Protein A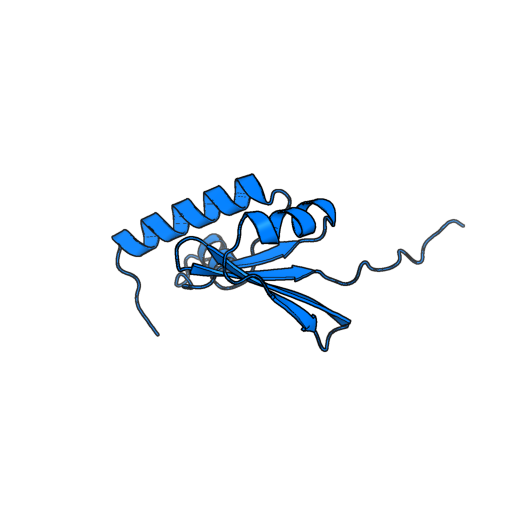F-A0A011SMT9-F1 (afdb_monomer_lite)

Secondary structure (DSSP, 8-state):
--PPPHHHHHHHHHHHHHHHHHTTT-EEEHHHHHHHHH--PPPSSEEEE---HHHHHHHHHH-EEEEEEE-TTS-EEEEEEETTEEEEEEEPPP--------

Foldseek 3Di:
DDQDDPVRVVVVVVVVVVCCVLQPPKDWDDQVVVCVPPNDGHDLATEIEHADPVSVVCDVVQFAPWDKDQDPQRWIWIWGDHPNGIYIYTHDDPPPPPDDDD

Radius of gyration: 15.23 Å; chains: 1; bounding box: 33×32×52 Å

Sequence (102 aa):
MTILGADDEGRLRALLDSLGYDLEPSILIGGWATNARVGGEISHDIDLIITDQSLRQRLPERLTEYSENHLHSGGRKARGNADGVHVDAYFPVARQTLWQDH

Structure (mmCIF, N/CA/C/O backbone):
data_AF-A0A011SMT9-F1
#
_entry.id   AF-A0A011SMT9-F1
#
loop_
_atom_site.group_PDB
_atom_site.id
_atom_site.type_symbol
_atom_site.label_atom_id
_atom_site.label_alt_id
_atom_site.label_comp_id
_atom_site.label_asym_id
_atom_site.label_entity_id
_atom_site.label_seq_id
_atom_site.pdbx_PDB_ins_code
_atom_site.Cartn_x
_atom_site.Cartn_y
_atom_site.Cartn_z
_atom_site.occupancy
_atom_site.B_iso_or_equiv
_atom_site.auth_seq_id
_atom_site.auth_comp_id
_atom_site.auth_asym_id
_atom_site.auth_atom_id
_atom_site.pdbx_PDB_model_num
ATOM 1 N N . MET A 1 1 ? 2.478 -12.137 15.978 1.00 41.00 1 MET A N 1
ATOM 2 C CA . MET A 1 1 ? 1.479 -12.706 15.057 1.00 41.00 1 MET A CA 1
ATOM 3 C C . MET A 1 1 ? 0.132 -12.448 15.698 1.00 41.00 1 MET A C 1
ATOM 5 O O . MET A 1 1 ? -0.132 -13.027 16.745 1.00 41.00 1 MET A O 1
ATOM 9 N N . THR A 1 2 ? -0.618 -11.478 15.184 1.00 45.28 2 THR A N 1
ATOM 10 C CA . THR A 1 2 ? -1.878 -11.031 15.789 1.00 45.28 2 THR A CA 1
ATOM 11 C C . THR A 1 2 ? -3.009 -11.547 14.920 1.00 45.28 2 THR A C 1
ATOM 13 O O . THR A 1 2 ? -3.078 -11.192 13.749 1.00 45.28 2 THR A O 1
ATOM 16 N N . ILE A 1 3 ? -3.851 -12.416 15.477 1.00 54.81 3 ILE A N 1
ATOM 17 C CA . ILE A 1 3 ? -5.078 -12.854 14.813 1.00 54.81 3 ILE A CA 1
ATOM 18 C C . ILE A 1 3 ? -6.081 -11.708 14.926 1.00 54.81 3 ILE A C 1
ATOM 20 O O . ILE A 1 3 ? -6.380 -11.264 16.034 1.00 54.81 3 ILE A O 1
ATOM 24 N N . LEU A 1 4 ? -6.541 -11.207 13.782 1.00 61.41 4 LEU A N 1
ATOM 25 C CA . LEU A 1 4 ? -7.528 -10.134 13.701 1.00 61.41 4 LEU A CA 1
ATOM 26 C C . LEU A 1 4 ? -8.906 -10.672 14.108 1.00 61.41 4 LEU A C 1
ATOM 28 O O . LEU A 1 4 ? -9.276 -11.787 13.736 1.00 61.41 4 LEU A O 1
ATOM 32 N N . GLY A 1 5 ? -9.663 -9.895 14.885 1.00 64.62 5 GLY A N 1
ATOM 33 C CA . GLY A 1 5 ? -11.071 -10.201 15.139 1.00 64.62 5 GLY A CA 1
ATOM 34 C C . GLY A 1 5 ? -11.908 -10.040 13.864 1.00 64.62 5 GLY A C 1
ATOM 35 O O . GLY A 1 5 ? -11.515 -9.323 12.947 1.00 64.62 5 GLY A O 1
ATOM 36 N N . ALA A 1 6 ? -13.086 -10.670 13.806 1.00 63.94 6 ALA A N 1
ATOM 37 C CA . ALA A 1 6 ? -13.977 -10.580 12.639 1.00 63.94 6 ALA A CA 1
ATOM 38 C C . ALA A 1 6 ? -14.381 -9.128 12.290 1.00 63.94 6 ALA A C 1
ATOM 40 O O . ALA A 1 6 ? -14.521 -8.790 11.114 1.00 63.94 6 ALA A O 1
ATOM 41 N N . ASP A 1 7 ? -14.506 -8.260 13.300 1.00 70.31 7 ASP A N 1
ATOM 42 C CA . ASP A 1 7 ? -14.813 -6.835 13.117 1.00 70.31 7 ASP A CA 1
ATOM 43 C C . ASP A 1 7 ? -13.633 -6.058 12.501 1.00 70.31 7 ASP A C 1
ATOM 45 O O . ASP A 1 7 ? -13.833 -5.174 11.662 1.00 70.31 7 ASP A O 1
ATOM 49 N N . ASP A 1 8 ? -12.395 -6.427 12.852 1.00 81.56 8 ASP A N 1
ATOM 50 C CA . ASP A 1 8 ? -11.182 -5.824 12.287 1.00 81.56 8 ASP A CA 1
ATOM 51 C C . ASP A 1 8 ? -10.989 -6.238 10.824 1.00 81.56 8 ASP A C 1
ATOM 53 O O . ASP A 1 8 ? -10.621 -5.412 9.988 1.00 81.56 8 ASP A O 1
ATOM 57 N N . GLU A 1 9 ? -11.301 -7.493 10.481 1.00 85.19 9 GLU A N 1
ATOM 58 C CA . GLU A 1 9 ? -11.258 -7.969 9.096 1.00 85.19 9 GLU A CA 1
ATOM 59 C C . GLU A 1 9 ? -12.232 -7.192 8.198 1.00 85.19 9 GLU A C 1
ATOM 61 O O . GLU A 1 9 ? -11.851 -6.752 7.110 1.00 85.19 9 GLU A O 1
ATOM 66 N N . GLY A 1 10 ? -13.476 -6.987 8.644 1.00 87.69 10 GLY A N 1
ATOM 67 C CA . GLY A 1 10 ? -14.474 -6.234 7.880 1.00 87.69 10 GLY A CA 1
ATOM 68 C C . GLY A 1 10 ? -14.035 -4.793 7.607 1.00 87.69 10 GLY A C 1
ATOM 69 O O . GLY A 1 10 ? -14.137 -4.311 6.476 1.00 87.69 10 GLY A O 1
ATOM 70 N N . ARG A 1 11 ? -13.473 -4.124 8.621 1.00 89.81 11 ARG A N 1
ATOM 71 C CA . ARG A 1 11 ? -12.925 -2.767 8.488 1.00 89.81 11 ARG A CA 1
ATOM 72 C C . ARG A 1 11 ? -11.751 -2.717 7.514 1.00 89.81 11 ARG A C 1
ATOM 74 O O . ARG A 1 11 ? -11.687 -1.816 6.681 1.00 89.81 11 ARG A O 1
ATOM 81 N N . LEU A 1 12 ? -10.842 -3.682 7.601 1.00 91.62 12 LEU A N 1
ATOM 82 C CA . LEU A 1 12 ? -9.685 -3.762 6.720 1.00 91.62 12 LEU A CA 1
ATOM 83 C C . LEU A 1 12 ? -10.077 -4.002 5.256 1.00 91.62 12 LEU A C 1
ATOM 85 O O . LEU A 1 12 ? -9.511 -3.376 4.363 1.00 91.62 12 LEU A O 1
ATOM 89 N N . ARG A 1 13 ? -11.075 -4.856 5.000 1.00 92.12 13 ARG A N 1
ATOM 90 C CA . ARG A 1 13 ? -11.617 -5.074 3.649 1.00 92.12 13 ARG A CA 1
ATOM 91 C C . ARG A 1 13 ? -12.246 -3.803 3.079 1.00 92.12 13 ARG A C 1
ATOM 93 O O . ARG A 1 13 ? -11.960 -3.450 1.942 1.00 92.12 13 ARG A O 1
ATOM 100 N N . ALA A 1 14 ? -13.033 -3.083 3.879 1.00 93.25 14 ALA A N 1
ATOM 101 C CA . ALA A 1 14 ? -13.622 -1.812 3.457 1.00 93.25 14 ALA A CA 1
ATOM 102 C C . ALA A 1 14 ? -12.554 -0.745 3.152 1.00 93.25 14 ALA A C 1
ATOM 104 O O . ALA A 1 14 ? -12.681 0.005 2.182 1.00 93.25 14 ALA A O 1
ATOM 105 N N . LEU A 1 15 ? -11.481 -0.694 3.950 1.00 94.31 15 LEU A N 1
ATOM 106 C CA . LEU A 1 15 ? -10.343 0.179 3.675 1.00 94.31 15 LEU A CA 1
ATOM 107 C C . LEU A 1 15 ? -9.638 -0.213 2.371 1.00 94.31 15 LEU A C 1
ATOM 109 O O . LEU A 1 15 ? -9.342 0.665 1.563 1.00 94.31 15 LEU A O 1
ATOM 113 N N . LEU A 1 16 ? -9.385 -1.506 2.154 1.00 94.06 16 LEU A N 1
ATOM 114 C CA . LEU A 1 16 ? -8.769 -1.998 0.924 1.00 94.06 16 LEU A CA 1
ATOM 115 C C . LEU A 1 16 ? -9.590 -1.601 -0.310 1.00 94.06 16 LEU A C 1
ATOM 117 O O . LEU A 1 16 ? -9.015 -1.099 -1.273 1.00 94.06 16 LEU A O 1
ATOM 121 N N . ASP A 1 17 ? -10.914 -1.756 -0.263 1.00 94.44 17 ASP A N 1
ATOM 122 C CA . ASP A 1 17 ? -11.809 -1.351 -1.353 1.00 94.44 17 ASP A CA 1
ATOM 123 C C . ASP A 1 17 ? -11.760 0.166 -1.597 1.00 94.44 17 ASP A C 1
ATOM 125 O O . ASP A 1 17 ? -11.664 0.614 -2.741 1.00 94.44 17 ASP A O 1
ATOM 129 N N . SER A 1 18 ? -11.763 0.973 -0.529 1.00 94.69 18 SER A N 1
ATOM 130 C CA . SER A 1 18 ? -11.633 2.430 -0.646 1.00 94.69 18 SER A CA 1
ATOM 131 C C . SER A 1 18 ? -10.292 2.844 -1.253 1.00 94.69 18 SER A C 1
ATOM 133 O O . SER A 1 18 ? -10.268 3.707 -2.128 1.00 94.69 18 SER A O 1
ATOM 135 N N . LEU A 1 19 ? -9.184 2.230 -0.827 1.00 94.00 19 LEU A N 1
ATOM 136 C CA . LEU A 1 19 ? -7.867 2.474 -1.416 1.00 94.00 19 LEU A CA 1
ATOM 137 C C . LEU A 1 19 ? -7.821 2.026 -2.877 1.00 94.00 19 LEU A C 1
ATOM 139 O O . LEU A 1 19 ? -7.217 2.716 -3.690 1.00 94.00 19 LEU A O 1
ATOM 143 N N . GLY A 1 20 ? -8.477 0.915 -3.218 1.00 91.88 20 GLY A N 1
ATOM 144 C CA . GLY A 1 20 ? -8.620 0.444 -4.592 1.00 91.88 20 GLY A CA 1
ATOM 145 C C . GLY A 1 20 ? -9.288 1.486 -5.484 1.00 91.88 20 GLY A C 1
ATOM 146 O O . GLY A 1 20 ? -8.738 1.822 -6.524 1.00 91.88 20 GLY A O 1
ATOM 147 N N . TYR A 1 21 ? -10.406 2.067 -5.041 1.00 92.56 21 TYR A N 1
ATOM 148 C CA . TYR A 1 21 ? -11.105 3.133 -5.767 1.00 92.56 21 TYR A CA 1
ATOM 149 C C . TYR A 1 21 ? -10.265 4.415 -5.894 1.00 92.56 21 TYR A C 1
ATOM 151 O O . TYR A 1 21 ? -10.203 5.042 -6.954 1.00 92.56 21 TYR A O 1
ATOM 159 N N . ASP A 1 22 ? -9.588 4.811 -4.816 1.00 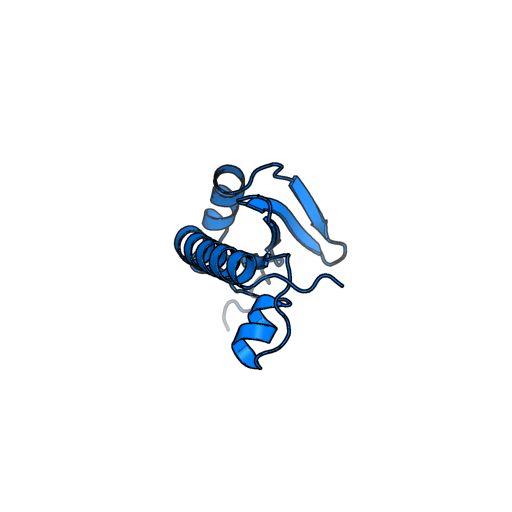91.38 22 ASP A N 1
ATOM 160 C CA . ASP A 1 22 ? -8.785 6.034 -4.800 1.00 91.38 22 ASP A CA 1
ATOM 161 C C . ASP A 1 22 ? -7.469 5.896 -5.570 1.00 91.38 22 ASP A C 1
ATOM 163 O O . ASP A 1 22 ? -6.925 6.888 -6.048 1.00 91.38 22 ASP A O 1
ATOM 167 N N . LEU A 1 23 ? -6.931 4.688 -5.689 1.00 91.12 23 LEU A N 1
ATOM 168 C CA . LEU A 1 23 ? -5.611 4.439 -6.256 1.00 91.12 23 LEU A CA 1
ATOM 169 C C . LEU A 1 23 ? -5.678 3.500 -7.460 1.00 91.12 23 LEU A C 1
ATOM 171 O O . LEU A 1 23 ? -4.703 2.809 -7.726 1.00 91.12 23 LEU A O 1
ATOM 175 N N . GLU A 1 24 ? -6.784 3.438 -8.198 1.00 89.69 24 GLU A N 1
ATOM 176 C CA . GLU A 1 24 ? -6.861 2.660 -9.441 1.00 89.69 24 GLU A CA 1
ATOM 177 C C . GLU A 1 24 ? -6.115 3.375 -10.589 1.00 89.69 24 GLU A C 1
ATOM 179 O O . GLU A 1 24 ? -6.350 4.570 -10.796 1.00 89.69 24 GLU A O 1
ATOM 184 N N . PRO A 1 25 ? -5.238 2.701 -11.371 1.00 91.31 25 PRO A N 1
ATOM 185 C CA . PRO A 1 25 ? -4.880 1.276 -11.329 1.00 91.31 25 PRO A CA 1
ATOM 186 C C . PRO A 1 25 ? -3.612 0.952 -10.503 1.00 91.31 25 PRO A C 1
ATOM 188 O O . PRO A 1 25 ? -2.504 0.865 -11.038 1.00 91.31 25 PRO A O 1
ATOM 191 N N . SER A 1 26 ? -3.758 0.695 -9.202 1.00 93.31 26 SER A N 1
ATOM 192 C CA . SER A 1 26 ? -2.698 0.138 -8.348 1.00 93.31 26 SER A CA 1
ATOM 193 C C . SER A 1 26 ? -2.770 -1.386 -8.300 1.00 93.31 26 SER A C 1
ATOM 195 O O . SER A 1 26 ? -3.811 -1.997 -8.538 1.00 93.31 26 SER A O 1
ATOM 197 N N . ILE A 1 27 ? -1.636 -2.018 -8.008 1.00 94.81 27 ILE A N 1
ATOM 198 C CA . ILE A 1 27 ? -1.524 -3.475 -7.931 1.00 94.81 27 ILE A CA 1
ATOM 199 C C . ILE A 1 27 ? -1.366 -3.869 -6.466 1.00 94.81 27 ILE A C 1
ATOM 201 O O . ILE A 1 27 ? -0.361 -3.539 -5.837 1.00 94.81 27 ILE A O 1
ATOM 205 N N . LEU A 1 28 ? -2.331 -4.619 -5.942 1.00 95.38 28 LEU A N 1
ATOM 206 C CA . LEU A 1 28 ? -2.259 -5.209 -4.608 1.00 95.38 28 LEU A CA 1
ATOM 207 C C . LEU A 1 28 ? -1.193 -6.311 -4.559 1.00 95.38 28 LEU A C 1
ATOM 209 O O . LEU A 1 28 ? -1.189 -7.215 -5.398 1.00 95.38 28 LEU A O 1
ATOM 213 N N . ILE A 1 29 ? -0.310 -6.261 -3.562 1.00 94.44 29 ILE A N 1
ATOM 214 C CA . ILE A 1 29 ? 0.718 -7.280 -3.309 1.00 94.44 29 ILE A CA 1
ATOM 215 C C . ILE A 1 29 ? 0.698 -7.720 -1.830 1.00 94.44 29 ILE A C 1
ATOM 217 O O . ILE A 1 29 ? -0.239 -7.430 -1.086 1.00 94.44 29 ILE A O 1
ATOM 221 N N . GLY A 1 30 ? 1.705 -8.487 -1.405 1.00 91.81 30 GLY A N 1
ATOM 222 C CA . GLY A 1 30 ? 1.886 -8.858 0.001 1.00 91.81 30 GLY A CA 1
ATOM 223 C C . GLY A 1 30 ? 0.835 -9.836 0.539 1.00 91.81 30 GLY A C 1
ATOM 224 O O . GLY A 1 30 ? 0.317 -10.701 -0.182 1.00 91.81 30 GLY A O 1
ATOM 225 N N . GLY A 1 31 ? 0.550 -9.724 1.840 1.00 91.94 31 GLY A N 1
ATOM 226 C CA . GLY A 1 31 ? -0.369 -10.625 2.543 1.00 91.94 31 GLY A CA 1
ATOM 227 C C . GLY A 1 31 ? -1.792 -10.576 1.987 1.00 91.94 31 GLY A C 1
ATOM 228 O O . GLY A 1 31 ? -2.414 -11.618 1.811 1.00 91.94 31 GLY A O 1
ATOM 229 N N . TRP A 1 32 ? -2.271 -9.391 1.601 1.00 94.06 32 TRP A N 1
ATOM 230 C CA . TRP A 1 32 ? -3.604 -9.208 1.021 1.00 94.06 32 TRP A CA 1
ATOM 231 C C . TRP A 1 32 ? -3.774 -9.879 -0.339 1.00 94.06 32 TRP A C 1
ATOM 233 O O . TRP A 1 32 ? -4.756 -10.588 -0.553 1.00 94.06 32 TRP A O 1
ATOM 243 N N . ALA A 1 33 ? -2.799 -9.737 -1.241 1.00 93.75 33 ALA A N 1
ATOM 244 C CA . ALA A 1 33 ? -2.828 -10.450 -2.518 1.00 93.75 33 ALA A CA 1
ATOM 245 C C . ALA A 1 33 ? -2.769 -11.975 -2.323 1.00 93.75 33 ALA A C 1
ATOM 247 O O . ALA A 1 33 ? -3.434 -12.728 -3.036 1.00 93.75 33 ALA A O 1
ATOM 248 N N . THR A 1 34 ? -2.009 -12.438 -1.325 1.00 92.50 34 THR A N 1
ATOM 249 C CA . THR A 1 34 ? -1.930 -13.862 -0.971 1.00 92.50 34 THR A CA 1
ATOM 250 C C . THR A 1 34 ? -3.261 -14.372 -0.414 1.00 92.50 34 THR A C 1
ATOM 252 O O . THR A 1 34 ? -3.756 -15.399 -0.879 1.00 92.50 34 THR A O 1
ATOM 255 N N . ASN A 1 35 ? -3.887 -13.644 0.519 1.00 92.62 35 ASN A N 1
ATOM 256 C CA . ASN A 1 35 ? -5.224 -13.952 1.033 1.00 92.62 35 ASN A CA 1
ATOM 257 C C . ASN A 1 35 ? -6.246 -14.034 -0.109 1.00 92.62 35 ASN A C 1
ATOM 259 O O . ASN A 1 35 ? -6.929 -15.048 -0.235 1.00 92.62 35 ASN A O 1
ATOM 263 N N . ALA A 1 36 ? -6.281 -13.037 -0.997 1.00 91.12 36 ALA A N 1
ATOM 264 C CA . ALA A 1 36 ? -7.193 -13.016 -2.138 1.00 91.12 36 ALA A CA 1
ATOM 265 C C . ALA A 1 36 ? -6.983 -14.201 -3.099 1.00 91.12 36 ALA A C 1
ATOM 267 O O . ALA A 1 36 ? -7.934 -14.678 -3.717 1.00 91.12 36 ALA A O 1
ATOM 268 N N . ARG A 1 37 ? -5.743 -14.693 -3.235 1.00 93.00 37 ARG A N 1
ATOM 269 C CA . ARG A 1 37 ? -5.409 -15.771 -4.173 1.00 93.00 37 ARG A CA 1
ATOM 270 C C . ARG A 1 37 ? -5.629 -17.174 -3.613 1.00 93.00 37 ARG A C 1
ATOM 272 O O . ARG A 1 37 ? -6.070 -18.040 -4.366 1.00 93.00 37 ARG A O 1
ATOM 279 N N . VAL A 1 38 ? -5.255 -17.421 -2.356 1.00 93.19 38 VAL A N 1
ATOM 280 C CA . VAL A 1 38 ? -5.222 -18.777 -1.767 1.00 93.19 38 VAL A CA 1
ATOM 281 C C . VAL A 1 38 ? -5.916 -18.899 -0.406 1.00 93.19 38 VAL A C 1
ATOM 283 O O . VAL A 1 38 ? -5.902 -19.982 0.168 1.00 93.19 38 VAL A O 1
ATOM 286 N N . GLY A 1 39 ? -6.526 -17.832 0.121 1.00 86.31 39 GLY A N 1
ATOM 287 C CA . GLY A 1 39 ? -7.230 -17.858 1.410 1.00 86.31 39 GLY A CA 1
ATOM 288 C C . GLY A 1 39 ? -6.316 -17.927 2.641 1.00 86.31 39 GLY A C 1
ATOM 289 O O . GLY A 1 39 ? -6.714 -18.486 3.657 1.00 86.31 39 GLY A O 1
ATOM 290 N N . GLY A 1 40 ? -5.085 -17.407 2.547 1.00 81.06 40 GLY A N 1
ATOM 291 C CA . GLY A 1 40 ? -4.141 -17.321 3.674 1.00 81.06 40 GLY A CA 1
ATOM 292 C C . GLY A 1 40 ? -4.530 -16.279 4.731 1.00 81.06 40 GLY A C 1
ATOM 293 O O . GLY A 1 40 ? -5.560 -15.627 4.618 1.00 81.06 40 GLY A O 1
ATOM 294 N N . GLU A 1 41 ? -3.706 -16.084 5.757 1.00 83.06 41 GLU A N 1
ATOM 295 C CA . GLU A 1 41 ? -3.967 -15.065 6.786 1.00 83.06 41 GLU A CA 1
ATOM 296 C C . GLU A 1 41 ? -3.949 -13.637 6.218 1.00 83.06 41 GLU A C 1
ATOM 298 O O . GLU A 1 41 ? -3.189 -13.319 5.298 1.00 83.06 41 GLU A O 1
ATOM 303 N N . ILE A 1 42 ? -4.786 -12.767 6.786 1.00 81.50 42 ILE A N 1
ATOM 304 C CA . ILE A 1 42 ? -4.818 -11.345 6.445 1.00 81.50 42 ILE A CA 1
ATOM 305 C C . ILE A 1 42 ? -3.707 -10.617 7.199 1.00 81.50 42 ILE A C 1
ATOM 307 O O . ILE A 1 42 ? -3.594 -10.714 8.420 1.00 81.50 42 ILE A O 1
ATOM 311 N N . SER A 1 43 ? -2.897 -9.871 6.450 1.00 84.44 43 SER A N 1
ATOM 312 C CA . SER A 1 43 ? -1.907 -8.956 7.014 1.00 84.44 43 SER A CA 1
ATOM 313 C C . SER A 1 43 ? -2.590 -7.704 7.553 1.00 84.44 43 SER A C 1
ATOM 315 O O . SER A 1 43 ? -3.536 -7.200 6.948 1.00 84.44 43 SER A O 1
ATOM 317 N N . HIS A 1 44 ? -2.072 -7.168 8.658 1.00 86.06 44 HIS A N 1
ATOM 318 C CA . HIS A 1 44 ? -2.509 -5.866 9.150 1.00 86.06 44 HIS A CA 1
ATOM 319 C C . HIS A 1 44 ? -2.069 -4.729 8.219 1.00 86.06 44 HIS A C 1
ATOM 321 O O . HIS A 1 44 ? -2.763 -3.729 8.135 1.00 86.06 44 HIS A O 1
ATOM 327 N N . ASP A 1 45 ? -0.968 -4.904 7.486 1.00 92.12 45 ASP A N 1
ATOM 328 C CA . ASP A 1 45 ? -0.432 -3.904 6.558 1.00 92.12 45 ASP A CA 1
ATOM 329 C C . ASP A 1 45 ? -0.959 -4.139 5.131 1.00 92.12 45 ASP A C 1
ATOM 331 O O . ASP A 1 45 ? -1.141 -5.292 4.718 1.00 92.12 45 ASP A O 1
ATOM 335 N N . ILE A 1 46 ? -1.160 -3.059 4.369 1.00 95.12 46 ILE A N 1
ATOM 336 C CA . ILE A 1 46 ? -1.559 -3.072 2.953 1.00 95.12 46 ILE A CA 1
ATOM 337 C C . ILE A 1 46 ? -0.365 -2.672 2.084 1.00 95.12 46 ILE A C 1
ATOM 339 O O . ILE A 1 46 ? 0.161 -1.567 2.205 1.00 95.12 46 ILE A O 1
ATOM 343 N N . ASP A 1 47 ? 0.023 -3.547 1.158 1.00 95.44 47 ASP A N 1
ATOM 344 C CA . ASP A 1 47 ? 1.118 -3.299 0.222 1.00 95.44 47 ASP A CA 1
ATOM 345 C C . ASP A 1 47 ? 0.592 -3.096 -1.209 1.00 95.44 47 ASP A C 1
ATOM 347 O O . ASP A 1 47 ? -0.120 -3.945 -1.752 1.00 95.44 47 ASP A O 1
ATOM 351 N N . LEU A 1 48 ? 0.995 -1.998 -1.852 1.00 96.31 48 LEU A N 1
ATOM 352 C CA . LEU A 1 48 ? 0.577 -1.621 -3.206 1.00 96.31 48 LEU A CA 1
ATOM 353 C C . LEU A 1 48 ? 1.785 -1.347 -4.104 1.00 96.31 48 LEU A C 1
ATOM 355 O O . LEU A 1 48 ? 2.745 -0.707 -3.690 1.00 96.31 48 LEU A O 1
ATOM 359 N N . ILE A 1 49 ? 1.726 -1.741 -5.372 1.00 95.00 49 ILE A N 1
ATOM 360 C CA . ILE A 1 49 ? 2.603 -1.209 -6.421 1.00 95.00 49 ILE A CA 1
ATOM 361 C C . ILE A 1 49 ? 1.831 -0.139 -7.189 1.00 95.00 49 ILE A C 1
ATOM 363 O O . ILE A 1 49 ? 0.730 -0.388 -7.678 1.00 95.00 49 ILE A O 1
ATOM 367 N N . ILE A 1 50 ? 2.434 1.041 -7.331 1.00 93.56 50 ILE A N 1
ATOM 368 C CA . ILE A 1 50 ? 1.882 2.158 -8.099 1.00 93.56 50 ILE A CA 1
ATOM 369 C C . ILE A 1 50 ? 2.855 2.503 -9.221 1.00 93.56 50 ILE A C 1
ATOM 371 O O . ILE A 1 50 ? 3.976 2.954 -8.979 1.00 93.56 50 ILE A O 1
ATOM 375 N N . THR A 1 51 ? 2.423 2.282 -10.460 1.00 89.81 51 THR A N 1
ATOM 376 C CA . THR A 1 51 ? 3.203 2.598 -11.666 1.00 89.81 51 THR A CA 1
ATOM 377 C C . THR A 1 51 ? 2.852 3.959 -12.262 1.00 89.81 51 THR A C 1
ATOM 379 O O . THR A 1 51 ? 3.677 4.542 -12.959 1.00 89.81 51 THR A O 1
ATOM 382 N N . ASP A 1 52 ? 1.648 4.472 -11.994 1.00 88.94 52 ASP A N 1
ATOM 383 C CA . ASP A 1 52 ? 1.188 5.772 -12.484 1.00 88.94 52 ASP A CA 1
ATOM 384 C C . ASP A 1 52 ? 1.658 6.910 -11.560 1.00 88.94 52 ASP A C 1
ATOM 386 O O . ASP A 1 52 ? 1.387 6.929 -10.355 1.00 88.94 52 ASP A O 1
ATOM 390 N N . GLN A 1 53 ? 2.370 7.884 -12.131 1.00 84.56 53 GLN A N 1
ATOM 391 C CA . GLN A 1 53 ? 2.890 9.031 -11.391 1.00 84.56 53 GLN A CA 1
ATOM 392 C C . GLN A 1 53 ? 1.784 9.944 -10.832 1.00 84.56 53 GLN A C 1
ATOM 394 O O . GLN A 1 53 ? 1.989 10.550 -9.780 1.00 84.56 53 GLN A O 1
ATOM 399 N N . SER A 1 54 ? 0.627 10.034 -11.490 1.00 88.25 54 SER A N 1
ATOM 400 C CA . SER A 1 54 ? -0.510 10.836 -11.023 1.00 88.25 54 SER A CA 1
ATOM 401 C C . SER A 1 54 ? -1.121 10.262 -9.742 1.00 88.25 54 SER A C 1
ATOM 403 O O . SER A 1 54 ? -1.416 11.007 -8.811 1.00 88.25 54 SER A O 1
ATOM 405 N N . LEU A 1 55 ? -1.200 8.934 -9.619 1.00 89.50 55 LEU A N 1
ATOM 406 C CA . LEU A 1 55 ? -1.676 8.273 -8.399 1.00 89.50 55 LEU A CA 1
ATOM 407 C C . LEU A 1 55 ? -0.730 8.474 -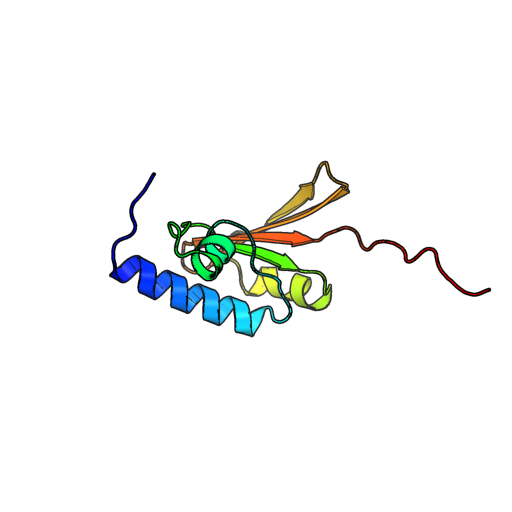7.225 1.00 89.50 55 LEU A C 1
ATOM 409 O O . LEU A 1 55 ? -1.165 8.679 -6.094 1.00 89.50 55 LEU A O 1
ATOM 413 N N . ARG A 1 56 ? 0.579 8.479 -7.488 1.00 89.31 56 ARG A N 1
ATOM 414 C CA . ARG A 1 56 ? 1.569 8.777 -6.455 1.00 89.31 56 ARG A CA 1
ATOM 415 C C . ARG A 1 56 ? 1.357 10.162 -5.836 1.00 89.31 56 ARG A C 1
ATOM 417 O O . ARG A 1 56 ? 1.587 10.320 -4.642 1.00 89.31 56 ARG A O 1
ATOM 424 N N . GLN A 1 57 ? 0.899 11.143 -6.615 1.00 89.19 57 GLN A N 1
ATOM 425 C CA . GLN A 1 57 ? 0.595 12.484 -6.104 1.00 89.19 57 GLN A CA 1
ATOM 426 C C . GLN A 1 57 ? -0.645 12.523 -5.199 1.00 89.19 57 GLN A C 1
ATOM 428 O O . GLN A 1 57 ? -0.763 13.453 -4.411 1.00 89.19 57 GLN A O 1
ATOM 433 N N . ARG A 1 58 ? -1.523 11.512 -5.260 1.00 91.50 58 ARG A N 1
ATOM 434 C CA . ARG A 1 58 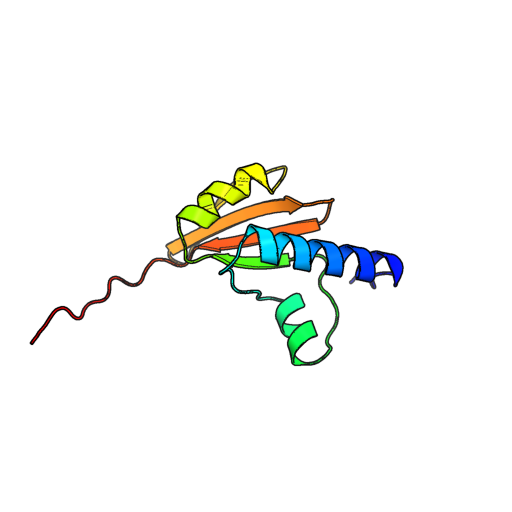? -2.719 11.392 -4.405 1.00 91.50 58 ARG A CA 1
ATOM 435 C C . ARG A 1 58 ? -2.422 10.765 -3.040 1.00 91.50 58 ARG A C 1
ATOM 437 O O . ARG A 1 58 ? -3.191 10.940 -2.100 1.00 91.50 58 ARG A O 1
ATOM 444 N N . LEU A 1 59 ? -1.306 10.046 -2.896 1.00 92.25 59 LEU A N 1
ATOM 445 C CA . LEU A 1 59 ? -0.964 9.375 -1.637 1.00 92.25 59 LEU A CA 1
ATOM 446 C C . LEU A 1 59 ? -0.817 10.317 -0.429 1.00 92.25 59 LEU A C 1
ATOM 448 O O . LEU A 1 59 ? -1.321 9.949 0.629 1.00 92.25 59 LEU A O 1
ATOM 452 N N . PRO A 1 60 ? -0.198 11.511 -0.534 1.00 93.88 60 PRO A N 1
ATOM 453 C CA . PRO A 1 60 ? -0.128 12.445 0.591 1.00 93.88 60 PRO A CA 1
ATOM 454 C C . PRO A 1 60 ? -1.496 12.960 1.056 1.00 93.88 60 PRO A C 1
ATOM 456 O O . PRO A 1 60 ? -1.626 13.389 2.196 1.00 93.88 60 PRO A O 1
ATOM 459 N N . GLU A 1 61 ? -2.507 12.944 0.182 1.00 92.81 61 GLU A N 1
ATOM 460 C CA . GLU A 1 61 ? -3.881 13.335 0.522 1.00 92.81 61 GLU A CA 1
ATOM 461 C C . GLU A 1 61 ? -4.634 12.185 1.194 1.00 92.81 61 GLU A C 1
ATOM 463 O O . GLU A 1 61 ? -5.488 12.410 2.052 1.00 92.81 61 GLU A O 1
ATOM 468 N N . ARG A 1 62 ? -4.315 10.942 0.809 1.00 92.56 62 ARG A N 1
ATOM 469 C CA . ARG A 1 62 ? -4.994 9.745 1.312 1.00 92.56 62 ARG A CA 1
ATOM 470 C C . ARG A 1 62 ? -4.392 9.196 2.603 1.00 92.56 62 ARG A C 1
ATOM 472 O O . ARG A 1 62 ? -5.124 8.579 3.378 1.00 92.56 62 ARG A O 1
ATOM 479 N N . LEU A 1 63 ? -3.090 9.386 2.811 1.00 95.00 63 LEU A N 1
ATOM 480 C CA . LEU A 1 63 ? -2.331 8.805 3.914 1.00 95.00 63 LEU A CA 1
ATOM 481 C C . LEU A 1 63 ? -1.919 9.866 4.936 1.00 95.00 63 LEU A C 1
ATOM 483 O O . LEU A 1 63 ? -1.350 10.902 4.596 1.00 95.00 63 LEU A O 1
ATOM 487 N N . THR A 1 64 ? -2.122 9.563 6.213 1.00 95.19 64 THR A N 1
ATOM 488 C CA . THR A 1 64 ? -1.508 10.302 7.316 1.00 95.19 64 THR A CA 1
ATOM 489 C C . THR A 1 64 ? -0.079 9.813 7.546 1.00 95.19 64 THR A C 1
ATOM 491 O O . THR A 1 64 ? 0.294 8.720 7.123 1.00 95.19 64 THR A O 1
ATOM 494 N N . GLU A 1 65 ? 0.754 10.641 8.186 1.00 94.69 65 GLU A N 1
ATOM 495 C CA . GLU A 1 65 ? 2.162 10.303 8.478 1.00 94.69 65 GLU A CA 1
ATOM 496 C C . GLU A 1 65 ? 2.967 9.903 7.226 1.00 94.69 65 GLU A C 1
ATOM 498 O O . GLU A 1 65 ? 3.883 9.079 7.273 1.00 94.69 65 GLU A O 1
ATOM 503 N N . TYR A 1 66 ? 2.610 10.508 6.091 1.00 95.88 66 TYR A N 1
ATOM 504 C CA . TYR A 1 66 ? 3.218 10.226 4.803 1.00 95.88 66 TYR A CA 1
ATOM 505 C C . TYR A 1 66 ? 4.727 10.481 4.817 1.00 95.88 66 TYR A C 1
ATOM 507 O O . TYR A 1 66 ? 5.201 11.567 5.158 1.00 95.88 66 TYR A O 1
ATOM 515 N N . SER A 1 67 ? 5.485 9.488 4.373 1.00 94.62 67 SER A N 1
ATOM 516 C CA . SER A 1 67 ? 6.925 9.576 4.177 1.00 94.62 67 SER A CA 1
ATOM 517 C C . SER A 1 67 ? 7.336 8.820 2.922 1.00 94.62 67 SER A C 1
ATOM 519 O O . SER A 1 67 ? 6.707 7.838 2.534 1.00 94.62 67 SER A O 1
ATOM 521 N N . GLU A 1 68 ? 8.417 9.264 2.286 1.00 93.62 68 GLU A N 1
ATOM 522 C CA . GLU A 1 68 ? 9.010 8.563 1.152 1.00 93.62 68 GLU A CA 1
ATOM 523 C C . GLU A 1 68 ? 10.503 8.351 1.356 1.00 93.62 68 GLU A C 1
ATOM 525 O O . GLU A 1 68 ? 11.220 9.238 1.824 1.00 93.62 68 GLU A O 1
ATOM 530 N N . ASN A 1 69 ? 10.995 7.201 0.911 1.00 91.44 69 ASN A N 1
ATOM 531 C CA . ASN A 1 69 ? 12.413 6.891 0.882 1.00 91.44 69 ASN A CA 1
ATOM 532 C C . ASN A 1 69 ? 12.828 6.179 -0.414 1.00 91.44 69 ASN A C 1
ATOM 534 O O . ASN A 1 69 ? 12.027 5.588 -1.144 1.00 91.44 69 ASN A O 1
ATOM 538 N N . HIS A 1 70 ? 14.124 6.261 -0.709 1.00 87.25 70 HIS A N 1
ATOM 539 C CA . HIS A 1 70 ? 14.738 5.489 -1.783 1.00 87.25 70 HIS A CA 1
ATOM 540 C C . HIS A 1 70 ? 14.970 4.056 -1.307 1.00 87.25 70 HIS A C 1
ATOM 542 O O . HIS A 1 70 ? 15.452 3.827 -0.196 1.00 87.25 70 HIS A O 1
ATOM 548 N N . LEU A 1 71 ? 14.638 3.091 -2.158 1.00 82.12 71 LEU A N 1
ATOM 549 C CA . LEU A 1 71 ? 14.947 1.690 -1.929 1.00 82.12 71 LEU A CA 1
ATOM 550 C C . LEU A 1 71 ? 16.340 1.375 -2.470 1.00 82.12 71 LEU A C 1
ATOM 552 O O . LEU A 1 71 ? 16.760 1.894 -3.502 1.00 82.12 71 LEU 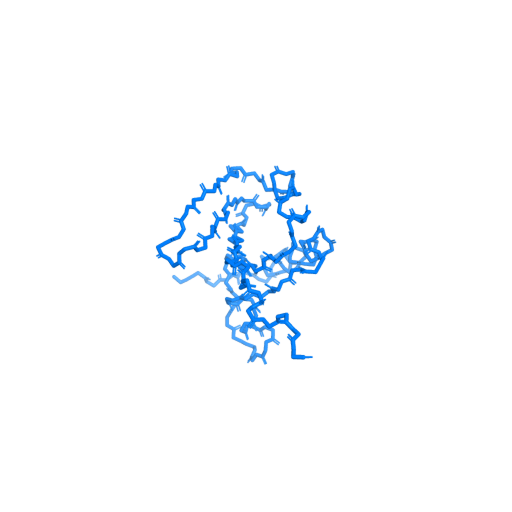A O 1
ATOM 556 N N . HIS A 1 72 ? 17.019 0.431 -1.822 1.00 74.88 72 HIS A N 1
ATOM 557 C CA . HIS A 1 72 ? 18.303 -0.097 -2.295 1.00 74.88 72 HIS A CA 1
ATOM 558 C C . HIS A 1 72 ? 18.203 -0.743 -3.691 1.00 74.88 72 HIS A C 1
ATOM 560 O O . HIS A 1 72 ? 19.195 -0.830 -4.404 1.00 74.88 72 HIS A O 1
ATOM 566 N N . SER A 1 73 ? 17.001 -1.155 -4.108 1.00 71.31 73 SER A N 1
ATOM 567 C CA . SER A 1 73 ? 16.698 -1.693 -5.440 1.00 71.31 73 SER A CA 1
ATOM 568 C C . SER A 1 73 ? 16.585 -0.628 -6.543 1.00 71.31 73 SER A C 1
ATOM 570 O O . SER A 1 73 ? 16.216 -0.954 -7.668 1.00 71.31 73 SER A O 1
ATOM 572 N N . GLY A 1 74 ? 16.848 0.647 -6.235 1.00 74.12 74 GLY A N 1
ATOM 573 C CA . GLY A 1 74 ? 16.718 1.775 -7.162 1.00 74.12 74 GLY A CA 1
ATOM 574 C C . GLY A 1 74 ? 15.297 2.336 -7.278 1.00 74.12 74 GLY A C 1
ATOM 575 O O . GLY A 1 74 ? 15.124 3.436 -7.794 1.00 74.12 74 GLY A O 1
ATOM 576 N N . GLY A 1 75 ? 14.285 1.620 -6.776 1.00 84.56 75 GLY A N 1
ATOM 577 C CA . GLY A 1 75 ? 12.908 2.111 -6.685 1.00 84.56 75 GLY A CA 1
ATOM 578 C C . GLY A 1 75 ? 12.702 3.111 -5.545 1.00 84.56 75 GLY A C 1
ATOM 579 O O . GLY A 1 75 ? 13.616 3.435 -4.784 1.00 84.56 75 GLY A O 1
ATOM 580 N N . ARG A 1 76 ? 11.466 3.579 -5.389 1.00 91.44 76 ARG A N 1
ATOM 581 C CA . ARG A 1 76 ? 11.047 4.390 -4.238 1.00 91.44 76 ARG A CA 1
ATOM 582 C C . ARG A 1 76 ? 9.939 3.675 -3.483 1.00 91.44 76 ARG A C 1
ATOM 584 O O . ARG A 1 76 ? 9.181 2.912 -4.076 1.00 91.44 76 ARG A O 1
ATOM 591 N N . LYS A 1 77 ? 9.843 3.939 -2.188 1.00 94.25 77 LYS A N 1
ATOM 592 C CA . LYS A 1 77 ? 8.733 3.496 -1.353 1.00 94.25 77 LYS A CA 1
ATOM 593 C C . LYS A 1 77 ? 8.135 4.705 -0.654 1.00 94.25 77 LYS A C 1
ATOM 595 O O . LYS A 1 77 ? 8.872 5.551 -0.152 1.00 94.25 77 LYS A O 1
ATOM 600 N N . ALA A 1 78 ? 6.816 4.791 -0.666 1.00 95.25 78 ALA A N 1
ATOM 601 C CA . ALA A 1 78 ? 6.060 5.615 0.255 1.00 95.25 78 ALA A CA 1
ATOM 602 C C . ALA A 1 78 ? 5.513 4.737 1.377 1.00 95.25 78 ALA A C 1
ATOM 604 O O . ALA A 1 78 ? 5.177 3.571 1.162 1.00 95.25 78 ALA A O 1
ATOM 605 N N . ARG A 1 79 ? 5.404 5.323 2.561 1.00 95.88 79 ARG A N 1
ATOM 606 C CA . ARG A 1 79 ? 4.720 4.750 3.711 1.00 95.88 79 ARG A CA 1
ATOM 607 C C . ARG A 1 79 ? 3.812 5.803 4.322 1.00 95.88 79 ARG A C 1
ATOM 609 O O . ARG A 1 79 ? 4.191 6.970 4.398 1.00 95.88 79 ARG A O 1
ATOM 616 N N . GLY A 1 80 ? 2.662 5.370 4.808 1.00 96.06 80 GLY A N 1
ATOM 617 C CA . GLY A 1 80 ? 1.805 6.168 5.670 1.00 96.06 80 GLY A CA 1
ATOM 618 C C . GLY A 1 80 ? 0.752 5.301 6.341 1.00 96.06 80 GLY A C 1
ATOM 619 O O . GLY A 1 80 ? 0.820 4.072 6.295 1.00 96.06 80 GLY A O 1
ATOM 620 N N . ASN A 1 81 ? -0.221 5.960 6.949 1.00 96.06 81 ASN A N 1
ATOM 621 C CA . ASN A 1 81 ? -1.325 5.343 7.659 1.00 96.06 81 ASN A CA 1
ATOM 622 C C . ASN A 1 81 ? -2.658 5.732 7.013 1.00 96.06 81 ASN A C 1
ATOM 624 O O . ASN A 1 81 ? -2.875 6.890 6.663 1.00 96.06 81 ASN A O 1
ATOM 628 N N . ALA A 1 82 ? -3.571 4.777 6.877 1.00 94.19 82 ALA A N 1
ATOM 629 C CA . ALA A 1 82 ? -4.959 5.025 6.501 1.00 94.19 82 ALA A CA 1
ATOM 630 C C . ALA A 1 82 ? -5.860 4.343 7.530 1.00 94.19 82 ALA A C 1
ATOM 632 O O . ALA A 1 82 ? -5.757 3.143 7.739 1.00 94.19 82 ALA A O 1
ATOM 633 N N . ASP A 1 83 ? -6.687 5.107 8.243 1.00 91.69 83 ASP A N 1
ATOM 634 C CA . ASP A 1 83 ? -7.565 4.590 9.302 1.00 91.69 83 ASP A CA 1
ATOM 635 C C . ASP A 1 83 ? -6.849 3.712 10.356 1.00 91.69 83 ASP A C 1
ATOM 637 O O . ASP A 1 83 ? -7.429 2.772 10.894 1.00 91.69 83 ASP A O 1
ATOM 641 N N . GLY A 1 84 ? -5.590 4.034 10.681 1.00 90.19 84 GLY A N 1
ATOM 642 C CA . GLY A 1 84 ? -4.764 3.285 11.643 1.00 90.19 84 GLY A CA 1
ATOM 643 C C . GLY A 1 84 ? -4.086 2.031 11.077 1.00 90.19 84 GLY A C 1
ATOM 644 O O . GLY A 1 84 ? -3.475 1.279 11.833 1.00 90.19 84 GLY A O 1
ATOM 645 N N . VAL A 1 85 ? -4.186 1.814 9.766 1.00 92.44 85 VAL A N 1
ATOM 646 C CA . VAL A 1 85 ? -3.589 0.697 9.032 1.00 92.44 85 VAL A CA 1
ATOM 647 C C . VAL A 1 85 ? -2.387 1.192 8.245 1.00 92.44 85 VAL A C 1
ATOM 649 O O . VAL A 1 85 ? -2.471 2.198 7.537 1.00 92.44 85 VAL A O 1
ATOM 652 N N . HIS A 1 86 ? -1.274 0.472 8.348 1.00 95.31 86 HIS A N 1
ATOM 653 C CA . HIS A 1 86 ? -0.065 0.817 7.617 1.00 95.31 86 HIS A CA 1
ATOM 654 C C . HIS A 1 86 ? -0.253 0.517 6.128 1.00 95.31 86 HIS A C 1
ATOM 656 O O . HIS A 1 86 ? -0.649 -0.586 5.746 1.00 95.31 86 HIS A O 1
ATOM 662 N N . VAL A 1 87 ? 0.078 1.496 5.290 1.00 96.31 87 VAL A N 1
ATOM 663 C CA . VAL A 1 87 ? 0.062 1.370 3.833 1.00 96.31 87 VAL A CA 1
ATOM 664 C C . VAL A 1 87 ? 1.471 1.592 3.304 1.00 96.31 87 VAL A C 1
ATOM 666 O O . VAL A 1 87 ? 2.071 2.650 3.511 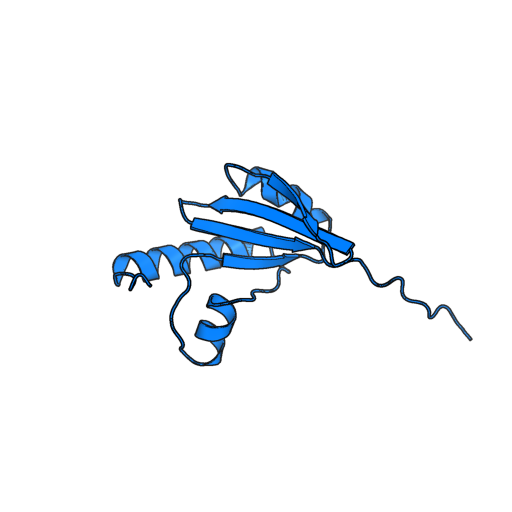1.00 96.31 87 VAL A O 1
ATOM 669 N N . ASP A 1 88 ? 1.982 0.595 2.593 1.00 95.81 88 ASP A N 1
ATOM 670 C CA . ASP A 1 88 ? 3.283 0.604 1.942 1.00 95.81 88 ASP A CA 1
ATOM 671 C C . ASP A 1 88 ? 3.087 0.628 0.416 1.00 95.81 88 ASP A C 1
ATOM 673 O O . ASP A 1 88 ? 2.601 -0.329 -0.183 1.00 95.81 88 ASP A O 1
ATOM 677 N N . ALA A 1 89 ? 3.473 1.729 -0.234 1.00 95.94 89 ALA A N 1
ATOM 678 C CA . ALA A 1 89 ? 3.348 1.897 -1.681 1.00 95.94 89 ALA A CA 1
ATOM 679 C C . ALA A 1 89 ? 4.723 1.887 -2.359 1.00 95.94 89 ALA A C 1
ATOM 681 O O . ALA A 1 89 ? 5.604 2.686 -2.042 1.00 95.94 89 ALA A O 1
ATOM 682 N N . TYR A 1 90 ? 4.914 0.987 -3.316 1.00 94.44 90 TYR A N 1
ATOM 683 C CA . TYR A 1 90 ? 6.160 0.794 -4.044 1.00 94.44 90 TYR A CA 1
ATOM 684 C C . TYR A 1 90 ? 6.060 1.415 -5.436 1.00 94.44 90 TYR A C 1
ATOM 686 O O . TYR A 1 90 ? 5.144 1.122 -6.206 1.00 94.44 90 TYR A O 1
ATOM 694 N N . PHE A 1 91 ? 7.053 2.230 -5.778 1.00 92.75 91 PHE A N 1
ATOM 695 C CA . PHE A 1 91 ? 7.201 2.857 -7.085 1.00 92.75 91 PHE A CA 1
ATOM 696 C C . PHE A 1 91 ? 8.396 2.213 -7.797 1.00 92.75 91 PHE A C 1
ATOM 698 O O . PHE A 1 91 ? 9.553 2.559 -7.506 1.00 92.75 91 PHE A O 1
ATOM 705 N N . PRO A 1 92 ? 8.159 1.232 -8.682 1.00 87.19 92 PRO A N 1
ATOM 706 C CA . PRO A 1 92 ? 9.227 0.618 -9.449 1.00 87.19 92 PRO A CA 1
ATOM 707 C C . PRO A 1 92 ? 9.877 1.658 -10.364 1.00 87.19 92 PRO A C 1
ATOM 709 O O . PRO A 1 92 ? 9.223 2.575 -10.862 1.00 87.19 92 PRO A O 1
ATOM 712 N N . VAL A 1 93 ? 11.180 1.507 -10.607 1.00 78.31 93 VAL A N 1
ATOM 713 C CA . VAL A 1 93 ? 11.859 2.299 -11.637 1.00 78.31 93 VAL A CA 1
ATOM 714 C C . VAL A 1 93 ? 11.212 1.953 -12.970 1.00 78.31 93 VAL A C 1
ATOM 716 O O . VAL A 1 93 ? 11.152 0.775 -13.333 1.00 78.31 93 VAL A O 1
ATOM 719 N N . ALA A 1 94 ? 10.724 2.961 -13.696 1.00 65.44 94 ALA A N 1
ATOM 720 C CA . ALA A 1 94 ? 10.275 2.759 -15.063 1.00 65.44 94 ALA A CA 1
ATOM 721 C C . ALA A 1 94 ? 11.430 2.116 -15.840 1.00 65.44 94 ALA A C 1
ATOM 723 O O . ALA A 1 94 ? 12.509 2.702 -15.956 1.00 65.44 94 ALA A O 1
ATOM 724 N N . ARG A 1 95 ? 11.233 0.893 -16.348 1.00 55.22 95 ARG A N 1
ATOM 725 C CA . ARG A 1 95 ? 12.159 0.356 -17.343 1.00 55.22 95 ARG A CA 1
ATOM 726 C C . ARG A 1 95 ? 12.096 1.318 -18.519 1.00 55.22 95 ARG A C 1
ATOM 728 O O . ARG A 1 95 ? 11.046 1.456 -19.137 1.00 55.22 95 ARG A O 1
ATOM 735 N N . GLN A 1 96 ? 13.202 1.996 -18.799 1.00 46.31 96 GLN A N 1
ATOM 736 C CA . GLN A 1 96 ? 13.386 2.665 -20.073 1.00 46.31 96 GLN A CA 1
ATOM 737 C C . GLN A 1 96 ? 13.218 1.572 -21.131 1.00 46.31 96 GLN A C 1
ATOM 739 O O . GLN A 1 96 ? 14.006 0.626 -21.171 1.00 46.31 96 GLN A O 1
ATOM 744 N N . THR A 1 97 ? 12.125 1.617 -21.890 1.00 45.72 97 THR A N 1
ATOM 745 C CA . THR A 1 97 ? 11.886 0.701 -23.002 1.00 45.72 97 THR A CA 1
ATOM 746 C C . THR A 1 97 ? 13.013 0.916 -24.008 1.00 45.72 97 THR A C 1
ATOM 748 O O . THR A 1 97 ? 12.963 1.824 -24.828 1.00 45.72 97 THR A O 1
ATOM 751 N N . LEU A 1 98 ? 14.076 0.119 -23.904 1.00 44.88 98 LEU A N 1
ATOM 752 C CA . LEU A 1 98 ? 15.163 0.045 -24.876 1.00 44.88 98 LEU A CA 1
ATOM 753 C C . LEU A 1 98 ? 14.694 -0.764 -26.087 1.00 44.88 98 LEU A C 1
ATOM 755 O O . LEU A 1 98 ? 15.266 -1.801 -26.366 1.00 44.88 98 LEU A O 1
ATOM 759 N N . TRP A 1 99 ? 13.635 -0.320 -26.762 1.00 48.56 99 TRP A N 1
ATOM 760 C CA . TRP A 1 99 ? 13.268 -0.762 -28.109 1.00 48.56 99 TRP A CA 1
ATOM 761 C C . TRP A 1 99 ? 12.496 0.380 -28.773 1.00 48.56 99 TRP A C 1
ATOM 763 O O . TRP A 1 99 ? 11.272 0.429 -28.711 1.00 48.56 99 TRP A O 1
ATOM 773 N N . GLN A 1 100 ? 13.237 1.331 -29.341 1.00 46.34 100 GLN A N 1
ATOM 774 C CA . GLN A 1 100 ? 12.744 2.168 -30.431 1.00 46.34 100 GLN A CA 1
ATOM 775 C C . GLN A 1 100 ? 13.396 1.620 -31.703 1.00 46.34 100 GLN A C 1
ATOM 777 O O . GLN A 1 100 ? 14.610 1.711 -31.861 1.00 46.34 100 GLN A O 1
ATOM 782 N N . ASP A 1 101 ? 12.548 0.978 -32.500 1.00 52.75 101 ASP A N 1
ATOM 783 C CA . ASP A 1 101 ? 12.526 0.908 -33.961 1.00 52.75 101 ASP A CA 1
ATOM 784 C C . ASP A 1 101 ? 13.760 0.373 -34.716 1.00 52.75 101 ASP A C 1
ATOM 786 O O . ASP A 1 101 ? 14.803 1.017 -34.832 1.00 52.75 101 ASP A O 1
ATOM 790 N N . HIS A 1 102 ? 13.565 -0.818 -35.299 1.00 51.22 102 HIS A N 1
ATOM 791 C CA . HIS A 1 102 ? 14.234 -1.278 -36.519 1.00 51.22 102 HIS A CA 1
ATOM 792 C C . HIS A 1 102 ? 13.543 -0.697 -37.754 1.00 51.22 102 HIS A C 1
ATOM 794 O O . HIS A 1 102 ? 12.292 -0.634 -37.737 1.00 51.22 102 HIS A O 1
#

pLDDT: mean 85.01, std 14.78, range [41.0, 96.31]